Protein AF-A0A1V2Z8S1-F1 (afdb_monomer_lite)

Radius of gyration: 17.3 Å; chains: 1; bounding box: 42×33×46 Å

Sequence (163 aa):
GLRRLGRTEAITELLDFGVSPHAPGQGALAIEVRDEEPSDELRAALAAVEHPPTRAAITAERSLLAALEAGCAAPIGATGSVVGDEVVLHGVVFATDGTASLSQEVRQPIGDGSPDEGRLRSDSQYGGRELPVVEAAFRCGSLLADALLGAGAAQLAPLGASS

Structure (mmCIF, N/CA/C/O backbone):
data_AF-A0A1V2Z8S1-F1
#
_entry.id   AF-A0A1V2Z8S1-F1
#
loop_
_atom_site.group_PDB
_atom_site.id
_atom_site.type_symbol
_atom_site.label_atom_id
_atom_site.label_alt_id
_atom_site.label_comp_id
_atom_site.label_asym_id
_atom_site.label_entity_id
_atom_site.label_seq_id
_atom_site.pdbx_PDB_ins_code
_atom_site.Cartn_x
_atom_site.Cartn_y
_atom_site.Cartn_z
_atom_site.occupancy
_atom_site.B_iso_or_equiv
_atom_site.auth_seq_id
_atom_site.auth_comp_id
_atom_site.auth_asym_id
_atom_site.auth_atom_id
_atom_site.pdbx_PDB_model_num
ATOM 1 N N . GLY A 1 1 ? -11.063 6.456 -8.851 1.00 89.69 1 GLY A N 1
ATOM 2 C CA . GLY A 1 1 ? -11.549 7.670 -9.538 1.00 89.69 1 GLY A CA 1
ATOM 3 C C . GLY A 1 1 ? -12.852 7.419 -10.271 1.00 89.69 1 GLY A C 1
ATOM 4 O O . GLY A 1 1 ? -13.898 7.742 -9.732 1.00 89.69 1 GLY A O 1
ATOM 5 N N . LEU A 1 2 ? -12.798 6.787 -11.448 1.00 94.31 2 LEU A N 1
ATOM 6 C CA . LEU A 1 2 ? -13.941 6.633 -12.366 1.00 94.31 2 LEU A CA 1
ATOM 7 C C . LEU A 1 2 ? -15.228 6.090 -11.723 1.00 94.31 2 LEU A C 1
ATOM 9 O O . LEU A 1 2 ? -16.288 6.667 -11.931 1.00 94.31 2 LEU A O 1
ATOM 13 N N . ARG A 1 3 ? -15.134 5.059 -10.869 1.00 93.62 3 ARG A N 1
ATOM 14 C CA . ARG A 1 3 ? -16.290 4.538 -10.110 1.00 93.62 3 ARG A CA 1
ATOM 15 C C . ARG A 1 3 ? -16.987 5.609 -9.260 1.00 93.62 3 ARG A C 1
ATOM 17 O O . ARG A 1 3 ? -18.206 5.686 -9.275 1.00 93.62 3 ARG A O 1
ATOM 24 N N . ARG A 1 4 ? -16.227 6.469 -8.566 1.00 93.50 4 ARG A N 1
ATOM 25 C CA . ARG A 1 4 ? -16.778 7.563 -7.737 1.00 93.50 4 ARG A CA 1
ATOM 26 C C . ARG A 1 4 ? -17.476 8.633 -8.577 1.00 93.50 4 ARG A C 1
ATOM 28 O O . ARG A 1 4 ? -18.386 9.283 -8.089 1.00 93.50 4 ARG A O 1
ATOM 35 N N . LEU A 1 5 ? -17.046 8.799 -9.826 1.00 95.75 5 LEU A N 1
ATOM 36 C CA . LEU A 1 5 ? -17.614 9.753 -10.779 1.00 95.75 5 LEU A CA 1
ATOM 37 C C . LEU A 1 5 ? -18.766 9.161 -11.606 1.00 95.75 5 LEU A C 1
ATOM 39 O O . LEU A 1 5 ? -19.250 9.829 -12.513 1.00 95.75 5 LEU A O 1
ATOM 43 N N . GLY A 1 6 ? -19.165 7.907 -11.357 1.00 95.81 6 GLY A N 1
ATOM 44 C CA . GLY A 1 6 ? -20.184 7.227 -12.161 1.00 95.81 6 GLY A CA 1
ATOM 45 C C . GLY A 1 6 ? -19.774 7.002 -13.621 1.00 95.81 6 GLY A C 1
ATOM 46 O O . GLY A 1 6 ? -20.640 6.916 -14.478 1.00 95.81 6 GLY A O 1
ATOM 47 N N . ARG A 1 7 ? -18.464 6.938 -13.903 1.00 95.94 7 ARG A N 1
ATOM 48 C CA . ARG A 1 7 ? -17.879 6.867 -15.256 1.00 95.94 7 ARG A CA 1
ATOM 49 C C . ARG A 1 7 ? -17.271 5.502 -15.580 1.00 95.94 7 ARG A C 1
ATOM 51 O O . ARG A 1 7 ? -16.177 5.409 -16.139 1.00 95.94 7 ARG A O 1
ATOM 58 N N . THR A 1 8 ? -17.903 4.422 -15.134 1.00 94.94 8 THR A N 1
ATOM 59 C CA . THR A 1 8 ? -17.366 3.061 -15.302 1.00 94.94 8 THR A CA 1
ATOM 60 C C . THR A 1 8 ? -17.384 2.578 -16.746 1.00 94.94 8 THR A C 1
ATOM 62 O O . THR A 1 8 ? -16.559 1.753 -17.110 1.00 94.94 8 THR A O 1
ATOM 65 N N . GLU A 1 9 ? -18.260 3.130 -17.579 1.00 95.69 9 GLU A N 1
ATOM 66 C CA . GLU A 1 9 ? -18.335 2.885 -19.021 1.00 95.69 9 GLU A CA 1
ATOM 67 C C . GLU A 1 9 ? -17.080 3.331 -19.782 1.00 95.69 9 GLU A C 1
ATOM 69 O O . GLU A 1 9 ? -16.844 2.883 -20.898 1.00 95.69 9 GLU A O 1
ATOM 74 N N . ALA A 1 10 ? -16.261 4.203 -19.185 1.00 94.88 10 ALA A N 1
ATOM 75 C CA . ALA A 1 10 ? -14.979 4.608 -19.754 1.00 94.88 10 ALA A CA 1
ATOM 76 C C . ALA A 1 10 ? -13.846 3.598 -19.496 1.00 94.88 10 ALA A C 1
ATOM 78 O O . ALA A 1 10 ? -12.754 3.775 -20.030 1.00 94.88 10 ALA A O 1
ATOM 79 N N . ILE A 1 11 ? -14.062 2.584 -18.651 1.00 93.75 11 ILE A N 1
ATOM 80 C CA . ILE A 1 11 ? -13.049 1.572 -18.335 1.00 93.75 11 ILE A CA 1
ATOM 81 C C . ILE A 1 11 ? -13.025 0.551 -19.472 1.00 93.75 11 ILE A C 1
ATOM 83 O O . ILE A 1 11 ? -13.947 -0.248 -19.607 1.00 93.75 11 ILE A O 1
ATOM 87 N N . THR A 1 12 ? -11.965 0.569 -20.276 1.00 94.25 12 THR A N 1
ATOM 88 C CA . THR A 1 12 ? -11.749 -0.417 -21.347 1.00 94.25 12 THR A CA 1
ATOM 89 C C . THR A 1 12 ? -11.133 -1.711 -20.827 1.00 94.25 12 THR A C 1
ATOM 91 O O . THR A 1 12 ? -11.397 -2.777 -21.370 1.00 94.25 12 THR A O 1
ATOM 94 N N . GLU A 1 13 ? -10.326 -1.618 -19.771 1.00 88.94 13 GLU A N 1
ATOM 95 C CA . GLU A 1 13 ? -9.616 -2.737 -19.161 1.00 88.94 13 GLU A CA 1
ATOM 96 C C . GLU A 1 13 ? -9.356 -2.448 -17.675 1.00 88.94 13 GLU A C 1
ATOM 98 O O . GLU A 1 13 ? -9.133 -1.299 -17.280 1.00 88.94 13 GLU A O 1
ATOM 103 N N . LEU A 1 14 ? -9.398 -3.492 -16.846 1.00 86.56 14 LEU A N 1
ATOM 104 C CA . LEU A 1 14 ? -8.917 -3.455 -15.468 1.00 86.56 14 LEU A CA 1
ATOM 105 C C . LEU A 1 14 ? -7.583 -4.193 -15.417 1.00 86.56 14 LEU A C 1
ATOM 107 O O . LEU A 1 14 ? -7.543 -5.395 -15.654 1.00 86.56 14 LEU A O 1
ATOM 111 N N . LEU A 1 15 ? -6.516 -3.466 -15.099 1.00 83.62 15 LEU A N 1
ATOM 112 C CA . LEU A 1 15 ? -5.190 -4.050 -14.926 1.00 83.62 15 LEU A CA 1
ATOM 113 C C . LEU A 1 15 ? -5.144 -4.849 -13.618 1.00 83.62 15 LEU A C 1
ATOM 115 O O . LEU A 1 15 ? -5.638 -4.380 -12.589 1.00 83.62 15 LEU A O 1
ATOM 119 N N . ASP A 1 16 ? -4.570 -6.051 -13.669 1.00 73.81 16 ASP A N 1
ATOM 120 C CA . ASP A 1 16 ? -4.432 -6.926 -12.505 1.00 73.81 16 ASP A CA 1
ATOM 121 C C . ASP A 1 16 ? -3.310 -6.434 -11.576 1.00 73.81 16 ASP A C 1
ATOM 123 O O . ASP A 1 16 ? -2.144 -6.323 -11.969 1.00 73.81 16 ASP A O 1
ATOM 127 N N . PHE A 1 17 ? -3.668 -6.166 -10.319 1.00 63.97 17 PHE A N 1
ATOM 128 C CA . PHE A 1 17 ? -2.752 -5.678 -9.289 1.00 63.97 17 PHE A CA 1
ATOM 129 C C . PHE A 1 17 ? -1.730 -6.726 -8.831 1.00 63.97 17 PHE A C 1
ATOM 131 O O . PHE A 1 17 ? -0.708 -6.354 -8.260 1.00 63.97 17 PHE A O 1
ATOM 138 N N . GLY A 1 18 ? -1.961 -8.015 -9.115 1.00 57.56 18 GLY A N 1
ATOM 139 C CA . GLY A 1 18 ? -0.960 -9.064 -8.895 1.00 57.56 18 GLY A CA 1
ATOM 140 C C . GLY A 1 18 ? 0.247 -8.954 -9.833 1.00 57.56 18 GLY A C 1
ATOM 141 O O . GLY A 1 18 ? 1.333 -9.410 -9.491 1.00 57.56 18 GLY A O 1
ATOM 142 N N . VAL A 1 19 ? 0.075 -8.319 -10.999 1.00 55.62 19 VAL A N 1
ATOM 143 C CA . VAL A 1 19 ? 1.133 -8.124 -12.009 1.00 55.62 19 VAL A CA 1
ATOM 144 C C . VAL A 1 19 ? 1.657 -6.684 -12.002 1.00 55.62 19 VAL A C 1
ATOM 146 O O . VAL A 1 19 ? 2.825 -6.447 -12.302 1.00 55.62 19 VAL A O 1
ATOM 149 N N . SER A 1 20 ? 0.814 -5.713 -11.639 1.00 64.50 20 SER A N 1
ATOM 150 C CA . SER A 1 20 ? 1.171 -4.295 -11.584 1.00 64.50 20 SER A CA 1
ATOM 151 C C . SER A 1 20 ? 0.670 -3.679 -10.276 1.00 64.50 20 SER A C 1
ATOM 153 O O . SER A 1 20 ? -0.483 -3.241 -10.205 1.00 64.50 20 SER A O 1
ATOM 155 N N . PRO A 1 21 ? 1.495 -3.664 -9.212 1.00 79.12 21 PRO A N 1
ATOM 156 C CA . PRO A 1 21 ? 1.107 -3.004 -7.976 1.00 79.12 21 PRO A CA 1
ATOM 157 C C . PRO A 1 21 ? 0.822 -1.524 -8.246 1.00 79.12 21 PRO A C 1
ATOM 159 O O . PRO A 1 21 ? 1.459 -0.870 -9.075 1.00 79.12 21 PRO A O 1
ATOM 162 N N . HIS A 1 22 ? -0.193 -1.014 -7.564 1.00 88.62 22 HIS A N 1
ATOM 163 C CA . HIS A 1 22 ? -0.704 0.332 -7.783 1.00 88.62 22 HIS A CA 1
ATOM 164 C C . HIS A 1 22 ? 0.132 1.386 -7.051 1.00 88.62 22 HIS A C 1
ATOM 166 O O . HIS A 1 22 ? 1.038 1.070 -6.279 1.00 88.62 22 HIS A O 1
ATOM 172 N N . ALA A 1 23 ? -0.186 2.665 -7.266 1.00 90.38 23 ALA A N 1
ATOM 173 C CA . ALA A 1 23 ? 0.406 3.716 -6.449 1.00 90.38 23 ALA A CA 1
ATOM 174 C C . ALA A 1 23 ? 0.048 3.480 -4.962 1.00 90.38 23 ALA A C 1
ATOM 176 O O . ALA A 1 23 ? -1.116 3.172 -4.670 1.00 90.38 23 ALA A O 1
ATOM 177 N N . PRO A 1 24 ? 0.993 3.638 -4.021 1.00 90.94 24 PRO A N 1
ATOM 178 C CA . PRO A 1 24 ? 0.716 3.539 -2.587 1.00 90.94 24 PRO A CA 1
ATOM 179 C C . PRO A 1 24 ? -0.461 4.431 -2.168 1.00 90.94 24 PRO A C 1
ATOM 181 O O . PRO A 1 24 ? -0.505 5.617 -2.502 1.00 90.94 24 PRO A O 1
ATOM 184 N N . GLY A 1 25 ? -1.444 3.881 -1.455 1.00 90.06 25 GLY A N 1
ATOM 185 C CA . GLY A 1 25 ? -2.657 4.604 -1.061 1.00 90.06 25 GLY A CA 1
ATOM 186 C C . GLY A 1 25 ? -3.761 4.658 -2.121 1.00 90.06 25 GLY A C 1
ATOM 187 O O . GLY A 1 25 ? -4.818 5.248 -1.865 1.00 90.06 25 GLY A O 1
ATOM 188 N N . GLN A 1 26 ? -3.566 4.087 -3.315 1.00 92.25 26 GLN A N 1
ATOM 189 C CA . GLN A 1 26 ? -4.524 4.238 -4.408 1.00 92.25 26 GLN A CA 1
ATOM 190 C C . GLN A 1 26 ? -5.899 3.666 -4.049 1.00 92.25 26 GLN A C 1
ATOM 192 O O . GLN A 1 26 ? -6.083 2.489 -3.766 1.00 92.25 26 GLN A O 1
ATOM 197 N N . GLY A 1 27 ? -6.917 4.522 -4.141 1.00 90.94 27 GLY A N 1
ATOM 198 C CA . GLY A 1 27 ? -8.305 4.133 -3.902 1.00 90.94 27 GLY A CA 1
ATOM 199 C C . GLY A 1 27 ? -8.754 4.267 -2.448 1.00 90.94 27 GLY A C 1
ATOM 200 O O . GLY A 1 27 ? -9.964 4.354 -2.234 1.00 90.94 27 GLY A O 1
ATOM 201 N N . ALA A 1 28 ? -7.846 4.407 -1.482 1.00 93.25 28 ALA A N 1
ATOM 202 C CA . ALA A 1 28 ? -8.200 4.750 -0.109 1.00 93.25 28 ALA A CA 1
ATOM 203 C C . ALA A 1 28 ? -8.651 6.221 0.011 1.00 93.25 28 ALA A C 1
ATOM 205 O O . ALA A 1 28 ? -8.415 7.047 -0.877 1.00 93.25 28 ALA A O 1
ATOM 206 N N . LEU A 1 29 ? -9.358 6.534 1.095 1.00 94.00 29 LEU A N 1
ATOM 207 C CA . LEU A 1 29 ? -9.612 7.900 1.551 1.00 94.00 29 LEU A CA 1
ATOM 208 C C . LEU A 1 29 ? -9.098 7.994 2.983 1.00 94.00 29 LEU A C 1
ATOM 210 O O . LEU A 1 29 ? -9.347 7.088 3.774 1.00 94.00 29 LEU A O 1
ATOM 214 N N . ALA A 1 30 ? -8.394 9.076 3.290 1.00 91.69 30 ALA A N 1
ATOM 215 C CA . ALA A 1 30 ? -7.918 9.378 4.630 1.00 91.69 30 ALA A CA 1
ATOM 216 C C . ALA A 1 30 ? -8.619 10.637 5.142 1.00 91.69 30 ALA A C 1
ATOM 218 O O . ALA A 1 30 ? -8.958 11.528 4.359 1.00 91.69 30 ALA A O 1
ATOM 219 N N . ILE A 1 31 ? -8.829 10.694 6.454 1.00 91.75 31 ILE A N 1
ATOM 220 C CA . ILE A 1 31 ? -9.301 11.889 7.147 1.00 91.75 31 ILE A CA 1
ATOM 221 C C . ILE A 1 31 ? -8.113 12.436 7.928 1.00 91.75 31 ILE A C 1
ATOM 223 O O . ILE A 1 31 ? -7.546 11.736 8.761 1.00 91.75 31 ILE A O 1
ATOM 227 N N . GLU A 1 32 ? -7.743 13.677 7.641 1.00 90.62 32 GLU A N 1
ATOM 228 C CA . GLU A 1 32 ? -6.729 14.408 8.393 1.00 90.62 32 GLU A CA 1
ATOM 229 C C . GLU A 1 32 ? -7.420 15.284 9.438 1.00 90.62 32 GLU A C 1
ATOM 231 O O . GLU A 1 32 ? -8.408 15.968 9.150 1.00 90.62 32 GLU A O 1
ATOM 236 N N . VAL A 1 33 ? -6.913 15.242 10.664 1.00 88.25 33 VAL A N 1
ATOM 237 C CA . VAL A 1 33 ? -7.385 16.054 11.786 1.00 88.25 33 VAL A CA 1
ATOM 238 C C . VAL A 1 33 ? -6.203 16.799 12.396 1.00 88.25 33 VAL A C 1
ATOM 240 O O . VAL A 1 33 ? -5.051 16.468 12.128 1.00 88.25 33 VAL A O 1
ATOM 243 N N . ARG A 1 34 ? -6.479 17.836 13.193 1.00 88.31 34 ARG A N 1
ATOM 244 C CA . ARG A 1 34 ? -5.424 18.552 13.923 1.00 88.31 34 ARG A CA 1
ATOM 245 C C . ARG A 1 34 ? -4.771 17.627 14.952 1.00 88.31 34 ARG A C 1
ATOM 247 O O . ARG A 1 34 ? -5.454 16.786 15.522 1.00 88.31 34 ARG A O 1
ATOM 254 N N . ASP A 1 35 ? -3.494 17.874 15.229 1.00 76.81 35 ASP A N 1
ATOM 255 C CA . ASP A 1 35 ? -2.661 17.130 16.194 1.00 76.81 35 ASP A CA 1
ATOM 256 C C . ASP A 1 35 ? -3.023 17.411 17.675 1.00 76.81 35 ASP A C 1
ATOM 258 O O . ASP A 1 35 ? -2.389 16.925 18.605 1.00 76.81 35 ASP A O 1
ATOM 262 N N . GLU A 1 36 ? -4.049 18.233 17.913 1.00 83.75 36 GLU A N 1
ATOM 263 C CA . GLU A 1 36 ? -4.610 18.482 19.242 1.00 83.75 36 GLU A CA 1
ATOM 264 C C . GLU A 1 36 ? -5.385 17.253 19.732 1.00 83.75 36 GLU A C 1
ATOM 266 O O . GLU A 1 36 ? -5.932 16.496 18.930 1.00 83.75 36 GLU A O 1
ATOM 271 N N . GLU A 1 37 ? -5.496 17.079 21.052 1.00 76.75 37 GLU A N 1
ATOM 272 C CA . GLU A 1 37 ? -6.245 15.959 21.625 1.00 76.75 37 GLU A CA 1
ATOM 273 C C . GLU A 1 37 ? -7.707 15.981 21.125 1.00 76.75 37 GLU A C 1
ATOM 275 O O . GLU A 1 37 ? -8.449 16.927 21.420 1.00 76.75 37 GLU A O 1
ATOM 280 N N . PRO A 1 38 ? -8.138 14.986 20.322 1.00 80.44 38 PRO A N 1
ATOM 281 C CA . PRO A 1 38 ? -9.454 15.019 19.706 1.00 80.44 38 PRO A CA 1
ATOM 282 C C . PRO A 1 38 ? -10.525 14.777 20.767 1.00 80.44 38 PRO A C 1
ATOM 284 O O . PRO A 1 38 ? -10.347 13.930 21.646 1.00 80.44 38 PRO A O 1
ATOM 287 N N . SER A 1 39 ? -11.661 15.473 20.647 1.00 88.44 39 SER A N 1
ATOM 288 C CA . SER A 1 39 ? -12.813 15.217 21.517 1.00 88.44 39 SER A CA 1
ATOM 289 C C . SER A 1 39 ? -13.262 13.757 21.406 1.00 88.44 39 SER A C 1
ATOM 291 O O . SER A 1 39 ? -13.062 13.106 20.372 1.00 88.4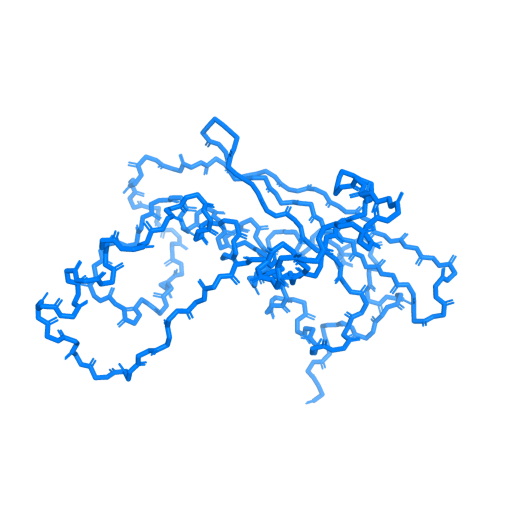4 39 SER A O 1
ATOM 293 N N . ASP A 1 40 ? -13.896 13.238 22.455 1.00 88.69 40 ASP A N 1
ATOM 294 C CA . ASP A 1 40 ? -14.387 11.858 22.463 1.00 88.69 40 ASP A CA 1
ATOM 295 C C . ASP A 1 40 ? -15.388 11.603 21.326 1.00 88.69 40 ASP A C 1
ATOM 297 O O . ASP A 1 40 ? -15.371 10.537 20.707 1.00 88.69 40 ASP A O 1
ATOM 301 N N . GLU A 1 41 ? -16.200 12.604 20.971 1.00 92.69 41 GLU A N 1
ATOM 302 C CA . GLU A 1 41 ? -17.120 12.535 19.833 1.00 92.69 41 GLU A CA 1
ATOM 303 C C . GLU A 1 41 ? -16.376 12.405 18.501 1.00 92.69 41 GLU A C 1
ATOM 305 O O . GLU A 1 41 ? -16.761 11.589 17.660 1.00 92.69 41 GLU A O 1
ATOM 310 N N . LEU A 1 42 ? -15.297 13.174 18.304 1.00 89.94 42 LEU A N 1
ATOM 311 C CA . LEU A 1 42 ? -14.477 13.077 17.097 1.00 89.94 42 LEU A CA 1
ATOM 312 C C . LEU A 1 42 ? -13.795 11.709 17.019 1.00 89.94 42 LEU A C 1
ATOM 314 O O . LEU A 1 42 ? -13.815 11.070 15.967 1.00 89.94 42 LEU A O 1
ATOM 318 N N . ARG A 1 43 ? -13.247 11.218 18.133 1.00 88.12 43 ARG A N 1
ATOM 319 C CA . ARG A 1 43 ? -12.611 9.897 18.199 1.00 88.12 43 ARG A CA 1
ATOM 320 C C . ARG A 1 43 ? -13.598 8.782 17.850 1.00 88.12 43 ARG A C 1
ATOM 322 O O . ARG A 1 43 ? -13.264 7.900 17.059 1.00 88.12 43 ARG A O 1
ATOM 329 N N . ALA A 1 44 ? -14.813 8.841 18.394 1.00 89.50 44 ALA A N 1
ATOM 330 C CA . ALA A 1 44 ? -15.872 7.882 18.093 1.00 89.50 44 ALA A CA 1
ATOM 331 C C . ALA A 1 44 ? -16.300 7.939 16.617 1.00 89.50 44 ALA A C 1
ATOM 333 O O . ALA A 1 44 ? -16.465 6.895 15.985 1.00 89.50 44 ALA A O 1
ATOM 334 N N . ALA A 1 45 ? -16.428 9.140 16.046 1.00 92.88 45 ALA A N 1
ATOM 335 C CA . ALA A 1 45 ? -16.775 9.316 14.638 1.00 92.88 45 ALA A CA 1
ATOM 336 C C . ALA A 1 45 ? -15.695 8.760 13.695 1.00 92.88 45 ALA A C 1
ATOM 338 O O . ALA A 1 45 ? -16.027 8.065 12.736 1.00 92.88 45 ALA A O 1
ATOM 339 N N . LEU A 1 46 ? -14.413 9.015 13.983 1.00 91.75 46 LEU A N 1
ATOM 340 C CA . LEU A 1 46 ? -13.288 8.472 13.213 1.00 91.75 46 LEU A CA 1
ATOM 341 C C . LEU A 1 46 ? -13.245 6.942 13.296 1.00 91.75 46 LEU A C 1
ATOM 343 O O . LEU A 1 46 ? -13.129 6.273 12.272 1.00 91.75 46 LEU A O 1
ATOM 347 N N . ALA A 1 47 ? -13.412 6.380 14.496 1.00 89.56 47 ALA A N 1
ATOM 348 C CA . ALA A 1 47 ? -13.445 4.932 14.688 1.00 89.56 47 ALA A CA 1
ATOM 349 C C . ALA A 1 47 ? -14.603 4.261 13.928 1.00 89.56 47 ALA A C 1
ATOM 351 O O . ALA A 1 47 ? -14.448 3.144 13.442 1.00 89.56 47 ALA A O 1
ATOM 352 N N . ALA A 1 48 ? -15.748 4.938 13.788 1.00 93.06 48 ALA A N 1
ATOM 353 C CA . ALA A 1 48 ? -16.913 4.409 13.079 1.00 93.06 48 ALA A CA 1
ATOM 354 C C . ALA A 1 48 ? -16.725 4.304 11.553 1.00 93.06 48 ALA A C 1
ATOM 356 O O . ALA A 1 48 ? -17.432 3.528 10.911 1.00 93.06 48 ALA A O 1
ATOM 357 N N . VAL A 1 49 ? -15.804 5.078 10.969 1.00 93.81 49 VAL A N 1
ATOM 358 C CA . VAL A 1 49 ? -15.519 5.074 9.520 1.00 93.81 49 VAL A CA 1
ATOM 359 C C . VAL A 1 49 ? -14.194 4.396 9.163 1.00 93.81 49 VAL A C 1
ATOM 361 O O . VAL A 1 49 ? -13.886 4.230 7.983 1.00 93.81 49 VAL A O 1
ATOM 364 N N . GLU A 1 50 ? -13.414 4.001 10.166 1.00 91.31 50 GLU A N 1
ATOM 365 C CA . GLU A 1 50 ? -12.157 3.277 10.004 1.00 91.31 50 GLU A CA 1
ATOM 366 C C . GLU A 1 50 ? -12.409 1.866 9.453 1.00 91.31 50 GLU A C 1
ATOM 368 O O . GLU A 1 50 ? -13.291 1.139 9.911 1.00 91.31 50 GLU A O 1
ATOM 373 N N . HIS A 1 51 ? -11.584 1.447 8.495 1.00 93.06 51 HIS A N 1
ATOM 374 C CA . HIS A 1 51 ? -11.602 0.086 7.966 1.00 93.06 51 HIS A CA 1
ATOM 375 C C . HIS A 1 51 ? -10.243 -0.581 8.236 1.00 93.06 51 HIS A C 1
ATOM 377 O O . HIS A 1 51 ? -9.299 -0.363 7.468 1.00 93.06 51 HIS A O 1
ATOM 383 N N . PRO A 1 52 ? -10.114 -1.401 9.302 1.00 90.19 52 PRO A N 1
ATOM 384 C CA . PRO A 1 52 ? -8.819 -1.906 9.765 1.00 90.19 52 PRO A CA 1
ATOM 385 C C . PRO A 1 52 ? -7.966 -2.626 8.703 1.00 90.19 52 PRO A C 1
ATOM 387 O O . PRO A 1 52 ? -6.768 -2.347 8.647 1.00 90.19 52 PRO A O 1
ATOM 390 N N . PRO A 1 53 ? -8.524 -3.478 7.813 1.00 91.81 53 PRO A N 1
ATOM 391 C CA . PRO A 1 53 ? -7.733 -4.093 6.744 1.00 91.81 53 PRO A CA 1
ATOM 392 C C . PRO A 1 53 ? -7.153 -3.069 5.762 1.00 91.81 53 PRO A C 1
ATOM 394 O O . PRO A 1 53 ? -6.008 -3.199 5.338 1.00 91.81 53 PRO A O 1
ATOM 397 N N . THR A 1 54 ? -7.914 -2.021 5.424 1.00 93.81 54 THR A N 1
ATOM 398 C CA . THR A 1 54 ? -7.414 -0.937 4.564 1.00 93.81 54 THR A CA 1
ATOM 399 C C . THR A 1 54 ? -6.355 -0.122 5.284 1.00 93.81 54 THR A C 1
ATOM 401 O O . THR A 1 54 ? -5.327 0.168 4.683 1.00 93.81 54 THR A O 1
ATOM 404 N N . ARG A 1 55 ? -6.554 0.202 6.566 1.00 94.12 55 ARG A N 1
ATOM 405 C CA . ARG A 1 55 ? -5.537 0.895 7.364 1.00 94.12 55 ARG A CA 1
ATOM 406 C C . ARG A 1 55 ? -4.216 0.137 7.364 1.00 94.12 55 ARG A C 1
ATOM 408 O O . ARG A 1 55 ? -3.194 0.736 7.068 1.00 94.12 55 ARG A O 1
ATOM 415 N N . ALA A 1 56 ? -4.242 -1.168 7.625 1.00 94.19 56 ALA A N 1
ATOM 416 C CA . ALA A 1 56 ? -3.046 -2.004 7.601 1.00 94.19 56 ALA A CA 1
ATOM 417 C C . ALA A 1 56 ? -2.360 -2.004 6.224 1.00 94.19 56 ALA A C 1
ATOM 419 O O . ALA A 1 56 ? -1.164 -1.741 6.143 1.00 94.19 56 ALA A O 1
ATOM 420 N N . ALA A 1 57 ? -3.113 -2.221 5.141 1.00 94.62 57 ALA A N 1
ATOM 421 C CA . ALA A 1 57 ? -2.568 -2.175 3.783 1.00 94.62 57 ALA A CA 1
ATOM 422 C C . ALA A 1 57 ? -1.877 -0.832 3.486 1.00 94.62 57 ALA A C 1
ATOM 424 O O . ALA A 1 57 ? -0.714 -0.805 3.087 1.00 94.62 57 ALA A O 1
ATOM 425 N N . ILE A 1 58 ? -2.553 0.286 3.772 1.00 95.25 58 ILE A N 1
ATOM 426 C CA . ILE A 1 58 ? -2.012 1.624 3.510 1.00 95.25 58 ILE A CA 1
ATOM 427 C C . ILE A 1 58 ? -0.829 1.950 4.425 1.00 95.25 58 ILE A C 1
ATOM 429 O O . ILE A 1 58 ? 0.123 2.585 3.973 1.00 95.25 58 ILE A O 1
ATOM 433 N N . THR A 1 59 ? -0.846 1.515 5.685 1.00 95.44 59 THR A N 1
ATOM 434 C CA . THR A 1 59 ? 0.310 1.653 6.578 1.00 95.44 59 THR A CA 1
ATOM 435 C C . THR A 1 59 ? 1.523 0.937 5.992 1.00 95.44 59 THR A C 1
ATOM 437 O O . THR A 1 59 ? 2.574 1.557 5.884 1.00 95.44 59 THR A O 1
ATOM 440 N N . ALA A 1 60 ? 1.381 -0.312 5.540 1.00 95.88 60 ALA A N 1
ATOM 441 C CA . ALA A 1 60 ? 2.485 -1.064 4.943 1.00 95.88 60 ALA A CA 1
ATOM 442 C C . ALA A 1 60 ? 3.048 -0.369 3.689 1.00 95.88 60 ALA A C 1
ATOM 444 O O . ALA A 1 60 ? 4.256 -0.154 3.577 1.00 95.88 60 ALA A O 1
ATOM 445 N N . GLU A 1 61 ? 2.167 0.061 2.783 1.00 95.25 61 GLU A N 1
ATOM 446 C CA . GLU A 1 61 ? 2.534 0.773 1.553 1.00 95.25 61 GLU A CA 1
ATOM 447 C C . GLU A 1 61 ? 3.246 2.110 1.828 1.00 95.25 61 GLU A C 1
ATOM 449 O O . GLU A 1 61 ? 4.228 2.450 1.167 1.00 95.25 61 GLU A O 1
ATOM 454 N N . ARG A 1 62 ? 2.773 2.888 2.810 1.00 93.81 62 ARG A N 1
ATOM 455 C CA . ARG A 1 62 ? 3.377 4.181 3.169 1.00 93.81 62 ARG A CA 1
ATOM 456 C C . ARG A 1 62 ? 4.683 4.019 3.937 1.00 93.81 62 ARG A C 1
ATOM 458 O O . ARG A 1 62 ? 5.601 4.803 3.707 1.00 93.81 62 ARG A O 1
ATOM 465 N N . SER A 1 63 ? 4.783 3.017 4.808 1.00 94.38 63 SER A N 1
ATOM 466 C CA . SER A 1 63 ? 6.022 2.689 5.517 1.00 94.38 63 SER A CA 1
ATOM 467 C C . SER A 1 63 ? 7.128 2.277 4.553 1.00 94.38 63 SER A C 1
ATOM 469 O O . SER A 1 63 ? 8.263 2.704 4.734 1.00 94.38 63 SER A O 1
ATOM 471 N N . LEU A 1 64 ? 6.795 1.534 3.491 1.00 94.94 64 LEU A N 1
ATOM 472 C CA . LEU A 1 64 ? 7.727 1.243 2.401 1.00 94.94 64 LEU A CA 1
ATOM 473 C C . LEU A 1 64 ? 8.261 2.528 1.754 1.00 94.94 64 LEU A C 1
ATOM 475 O O . LEU A 1 64 ? 9.471 2.693 1.629 1.00 94.94 64 LEU A O 1
ATOM 479 N N . LEU A 1 65 ? 7.374 3.447 1.353 1.00 92.44 65 LEU A N 1
ATOM 480 C CA . LEU A 1 65 ? 7.791 4.708 0.729 1.00 92.44 65 LEU A CA 1
ATOM 481 C C . LEU A 1 65 ? 8.682 5.546 1.648 1.00 92.44 65 LEU A C 1
ATOM 483 O O . LEU A 1 65 ? 9.691 6.084 1.196 1.00 92.44 65 LEU A O 1
ATOM 487 N N . ALA A 1 66 ? 8.307 5.645 2.925 1.00 91.25 66 ALA A N 1
ATOM 488 C CA . ALA A 1 66 ? 9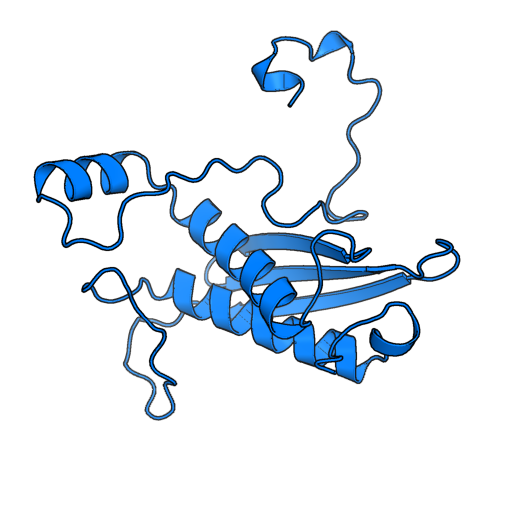.074 6.380 3.920 1.00 91.25 66 ALA A CA 1
ATOM 489 C C . ALA A 1 66 ? 10.469 5.769 4.114 1.00 91.25 66 ALA A C 1
ATOM 491 O O . ALA A 1 66 ? 11.454 6.499 4.117 1.00 91.25 66 ALA A O 1
ATOM 492 N N . ALA A 1 67 ? 10.561 4.440 4.214 1.00 91.88 67 ALA A N 1
ATOM 493 C CA . ALA A 1 67 ? 11.825 3.729 4.392 1.00 91.88 67 ALA A CA 1
ATOM 494 C C . ALA A 1 67 ? 12.731 3.771 3.148 1.00 91.88 67 ALA A C 1
ATOM 496 O O . ALA A 1 67 ? 13.950 3.772 3.279 1.00 91.88 67 ALA A O 1
ATOM 497 N N . LEU A 1 68 ? 12.160 3.850 1.943 1.00 91.31 68 LEU A N 1
ATOM 498 C CA . LEU A 1 68 ? 12.924 4.059 0.707 1.00 91.31 68 LEU A CA 1
ATOM 499 C C . LEU A 1 68 ? 13.371 5.518 0.507 1.00 91.31 68 LEU A C 1
ATOM 501 O O . LEU A 1 68 ? 14.030 5.808 -0.495 1.00 91.31 68 LEU A O 1
ATOM 505 N N . GLU A 1 69 ? 12.993 6.431 1.412 1.00 86.75 69 GLU A N 1
ATOM 506 C CA . GLU A 1 69 ? 13.166 7.887 1.274 1.00 86.75 69 GLU A CA 1
ATOM 507 C C . GLU A 1 69 ? 12.661 8.396 -0.087 1.00 86.75 69 GLU A C 1
ATOM 509 O O . GLU A 1 69 ? 13.216 9.298 -0.715 1.00 86.75 69 GLU A O 1
ATOM 514 N N . ALA A 1 70 ? 11.600 7.762 -0.585 1.00 77.38 70 ALA A N 1
ATOM 515 C CA . ALA A 1 70 ? 11.114 7.975 -1.930 1.00 77.38 70 ALA A CA 1
ATOM 516 C C . ALA A 1 70 ? 10.244 9.236 -2.001 1.00 77.38 70 ALA A C 1
ATOM 518 O O . ALA A 1 70 ? 9.242 9.371 -1.295 1.00 77.38 70 ALA A O 1
ATOM 519 N N . GLY A 1 71 ? 10.591 10.155 -2.904 1.00 69.56 71 GLY A N 1
ATOM 520 C CA . GLY A 1 71 ? 9.733 11.296 -3.222 1.00 69.56 71 GLY A CA 1
ATOM 521 C C . GLY A 1 71 ? 8.437 10.872 -3.927 1.00 69.56 71 GLY A C 1
ATOM 522 O O . GLY A 1 71 ? 8.353 9.797 -4.517 1.00 69.56 71 GLY A O 1
ATOM 523 N N . CYS A 1 72 ? 7.433 11.755 -3.955 1.00 68.31 72 CYS A N 1
ATOM 524 C CA . CYS A 1 72 ? 6.118 11.488 -4.565 1.00 68.31 72 CYS A CA 1
ATOM 525 C C . CYS A 1 72 ? 6.151 11.082 -6.053 1.00 68.31 72 CYS A C 1
ATOM 527 O O . CYS A 1 72 ? 5.157 10.571 -6.560 1.00 68.31 72 CYS A O 1
ATOM 529 N N . ALA A 1 73 ? 7.250 11.352 -6.761 1.00 75.19 73 ALA A N 1
ATOM 530 C CA . ALA A 1 73 ? 7.436 11.015 -8.172 1.00 75.19 73 ALA A CA 1
ATOM 531 C C . ALA A 1 73 ? 8.312 9.768 -8.393 1.00 75.19 73 ALA A C 1
ATOM 533 O O . ALA A 1 73 ? 8.655 9.463 -9.535 1.00 75.19 73 ALA A O 1
ATOM 534 N N . ALA A 1 74 ? 8.711 9.066 -7.327 1.00 83.50 74 ALA A N 1
ATOM 535 C CA . ALA A 1 74 ? 9.491 7.847 -7.457 1.00 83.50 74 ALA A CA 1
ATOM 536 C C . ALA A 1 74 ? 8.671 6.770 -8.196 1.00 83.50 74 ALA A C 1
ATOM 538 O O . ALA A 1 74 ? 7.487 6.590 -7.892 1.00 83.50 74 ALA A O 1
ATOM 539 N N . PRO A 1 75 ? 9.270 6.046 -9.158 1.00 90.62 75 PRO A N 1
ATOM 540 C CA . PRO A 1 75 ? 8.581 5.041 -9.963 1.00 90.62 75 PRO A CA 1
ATOM 541 C C . PRO A 1 75 ? 8.401 3.734 -9.169 1.00 90.62 75 PRO A C 1
ATOM 543 O O . PRO A 1 75 ? 9.008 2.707 -9.471 1.00 90.62 75 PRO A O 1
ATOM 546 N N . ILE A 1 76 ? 7.590 3.798 -8.113 1.00 92.06 76 ILE A N 1
ATOM 547 C CA . ILE A 1 76 ? 7.347 2.715 -7.158 1.00 92.06 76 ILE A CA 1
ATOM 548 C C . ILE A 1 76 ? 5.866 2.347 -7.180 1.00 92.06 76 ILE A C 1
ATOM 550 O O . ILE A 1 76 ? 4.999 3.216 -7.073 1.00 92.06 76 ILE A O 1
ATOM 554 N N . GLY A 1 77 ? 5.584 1.049 -7.265 1.00 93.12 77 GLY A N 1
ATOM 555 C CA . GLY A 1 77 ? 4.261 0.489 -6.995 1.00 93.12 77 GLY A CA 1
ATOM 556 C C . GLY A 1 77 ? 4.283 -0.322 -5.704 1.00 93.12 77 GLY A C 1
ATOM 557 O O . GLY A 1 77 ? 5.264 -1.018 -5.437 1.00 93.12 77 GLY A O 1
ATOM 558 N N . ALA A 1 78 ? 3.212 -0.255 -4.914 1.00 93.88 78 ALA A N 1
ATOM 559 C CA . ALA A 1 78 ? 3.043 -1.099 -3.736 1.00 93.88 78 ALA A CA 1
ATOM 560 C C . ALA A 1 78 ? 1.577 -1.481 -3.525 1.00 93.88 78 ALA A C 1
ATOM 562 O O . ALA A 1 78 ? 0.683 -0.646 -3.664 1.00 93.88 78 ALA A O 1
ATOM 563 N N . THR A 1 79 ? 1.349 -2.738 -3.156 1.00 94.56 79 THR A N 1
ATOM 564 C CA . THR A 1 79 ? 0.020 -3.267 -2.847 1.00 94.56 79 THR A CA 1
ATOM 565 C C . THR A 1 79 ? 0.099 -4.092 -1.572 1.00 94.56 79 THR A C 1
ATOM 567 O O . THR A 1 79 ? 0.744 -5.143 -1.538 1.00 94.56 79 THR A O 1
ATOM 570 N N . GLY A 1 80 ? -0.537 -3.586 -0.517 1.00 94.25 80 GLY A N 1
ATOM 571 C CA . GLY A 1 80 ? -0.661 -4.252 0.773 1.00 94.25 80 GLY A CA 1
ATOM 572 C C . GLY A 1 80 ? -1.985 -5.000 0.903 1.00 94.25 80 GLY A C 1
ATOM 573 O O . GLY A 1 80 ? -3.025 -4.570 0.403 1.00 94.25 80 GLY A O 1
ATOM 574 N N . SER A 1 81 ? -1.976 -6.121 1.615 1.00 94.31 81 SER A N 1
ATOM 575 C CA . SER A 1 81 ? -3.193 -6.854 1.960 1.00 94.31 81 SER A CA 1
ATOM 576 C C . SER A 1 81 ? -3.045 -7.594 3.286 1.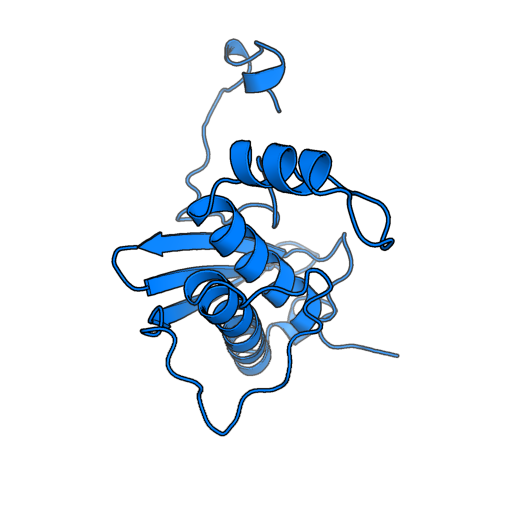00 94.31 81 SER A C 1
ATOM 578 O O . SER A 1 81 ? -1.937 -7.867 3.741 1.00 94.31 81 SER A O 1
ATOM 580 N N . VAL A 1 82 ? -4.178 -7.913 3.909 1.00 94.44 82 VAL A N 1
ATOM 581 C CA . VAL A 1 82 ? -4.238 -8.809 5.067 1.00 94.44 82 VAL A CA 1
ATOM 582 C C . VAL A 1 82 ? -4.793 -10.145 4.589 1.00 94.44 82 VAL A C 1
ATOM 584 O O . VAL A 1 82 ? -5.911 -10.193 4.070 1.00 94.44 82 VAL A O 1
ATOM 587 N N . VAL A 1 83 ? -4.018 -11.215 4.747 1.00 93.06 83 VAL A N 1
ATOM 588 C CA . VAL A 1 83 ? -4.373 -12.572 4.318 1.00 93.06 83 VAL A CA 1
ATOM 589 C C . VAL A 1 83 ? -4.253 -13.497 5.521 1.00 93.06 83 VAL A C 1
ATOM 591 O O . VAL A 1 83 ? -3.155 -13.788 5.978 1.00 93.06 83 VAL A O 1
ATOM 594 N N . GLY A 1 84 ? -5.392 -13.956 6.042 1.00 92.25 84 GLY A N 1
ATOM 595 C CA . GLY A 1 84 ? -5.411 -14.760 7.264 1.00 92.25 84 GLY A CA 1
ATOM 596 C C . GLY A 1 84 ? -4.857 -13.974 8.454 1.00 92.25 84 GLY A C 1
ATOM 597 O O . GLY A 1 84 ? -5.416 -12.943 8.826 1.00 92.25 84 GLY A O 1
ATOM 598 N N . ASP A 1 85 ? -3.774 -14.477 9.033 1.00 93.19 85 ASP A N 1
ATOM 599 C CA . ASP A 1 85 ? -3.031 -13.904 10.153 1.00 93.19 85 ASP A CA 1
ATOM 600 C C . ASP A 1 85 ? -1.736 -13.200 9.717 1.00 93.19 85 ASP A C 1
ATOM 602 O O . ASP A 1 85 ? -0.873 -12.941 10.549 1.00 93.19 85 ASP A O 1
ATOM 606 N N . GLU A 1 86 ? -1.602 -12.839 8.438 1.00 95.00 86 GLU A N 1
ATOM 607 C CA . GLU A 1 86 ? -0.430 -12.142 7.906 1.00 95.00 86 GLU A CA 1
ATOM 608 C C . GLU A 1 86 ? -0.797 -10.825 7.208 1.00 95.00 86 GLU A C 1
ATOM 610 O O . GLU A 1 86 ? -1.836 -10.696 6.553 1.00 95.00 86 GLU A O 1
ATOM 615 N N . VAL A 1 87 ? 0.108 -9.850 7.290 1.00 96.12 87 VAL A N 1
ATOM 616 C CA . VAL A 1 87 ? 0.179 -8.727 6.352 1.00 96.12 87 VAL A CA 1
ATOM 617 C C . VAL A 1 87 ? 1.131 -9.110 5.225 1.00 96.12 87 VAL A C 1
ATOM 619 O O . VAL A 1 87 ? 2.281 -9.465 5.477 1.00 96.12 87 VAL A O 1
ATOM 622 N N . VAL A 1 88 ? 0.661 -9.019 3.985 1.00 95.94 88 VAL A N 1
ATOM 623 C CA . VAL A 1 88 ? 1.443 -9.280 2.773 1.00 95.94 88 VAL A CA 1
ATOM 624 C C . VAL A 1 88 ? 1.615 -7.969 2.023 1.00 95.94 88 VAL A C 1
ATOM 626 O O . VAL A 1 88 ? 0.629 -7.286 1.741 1.00 95.94 88 VAL A O 1
ATOM 629 N N . LEU A 1 89 ? 2.856 -7.625 1.689 1.00 96.31 89 LEU A N 1
ATOM 630 C CA . LEU A 1 89 ? 3.185 -6.437 0.913 1.00 96.31 89 LEU A CA 1
ATOM 631 C C . LEU A 1 89 ? 4.021 -6.832 -0.302 1.00 96.31 89 LEU A C 1
ATOM 633 O O . LEU A 1 89 ? 5.117 -7.375 -0.165 1.00 96.31 89 LEU A O 1
ATOM 637 N N . HIS A 1 90 ? 3.501 -6.517 -1.485 1.00 95.44 90 HIS A N 1
ATOM 638 C CA . HIS A 1 90 ? 4.234 -6.599 -2.742 1.00 95.44 90 HIS A CA 1
ATOM 639 C C . HIS A 1 90 ? 4.668 -5.195 -3.162 1.00 95.44 90 HIS A C 1
ATOM 641 O O . HIS A 1 90 ? 3.862 -4.261 -3.129 1.00 95.44 90 HIS A O 1
ATOM 647 N N . GLY A 1 91 ? 5.926 -5.046 -3.569 1.00 94.50 91 GLY A N 1
ATOM 648 C CA . GLY A 1 91 ? 6.484 -3.773 -4.010 1.00 94.50 91 GLY A CA 1
ATOM 649 C C . GLY A 1 91 ? 7.361 -3.944 -5.235 1.00 94.50 91 GLY A C 1
ATOM 650 O O . GLY A 1 91 ? 8.043 -4.955 -5.391 1.00 94.50 91 GLY A O 1
ATOM 651 N N . VAL A 1 92 ? 7.349 -2.937 -6.100 1.00 94.25 92 VAL A N 1
ATOM 652 C CA . VAL A 1 92 ? 8.157 -2.889 -7.318 1.00 94.25 92 VAL A CA 1
ATOM 653 C C . VAL A 1 92 ? 8.782 -1.511 -7.477 1.00 94.25 92 VAL A C 1
ATOM 655 O O . VAL A 1 92 ? 8.146 -0.494 -7.200 1.00 94.25 92 VAL A O 1
ATOM 658 N N . VAL A 1 93 ? 10.015 -1.486 -7.965 1.00 94.31 93 VAL A N 1
ATOM 659 C CA . VAL A 1 93 ? 10.726 -0.282 -8.392 1.00 94.31 93 VAL A CA 1
ATOM 660 C C . VAL A 1 93 ? 11.003 -0.403 -9.880 1.00 94.31 93 VAL A C 1
ATOM 662 O O . VAL A 1 93 ? 11.551 -1.411 -10.324 1.00 94.31 93 VAL A O 1
ATOM 665 N N . PHE A 1 94 ? 10.643 0.617 -10.651 1.00 93.06 94 PHE A N 1
ATOM 666 C CA . PHE A 1 94 ? 10.956 0.693 -12.076 1.00 93.06 94 PHE A CA 1
ATOM 667 C C . PHE A 1 94 ? 12.143 1.625 -12.323 1.00 93.06 94 PHE A C 1
ATOM 669 O O . PHE A 1 94 ? 12.358 2.591 -11.592 1.00 93.06 94 PHE A O 1
ATOM 676 N N . ALA A 1 95 ? 12.898 1.364 -13.387 1.00 93.19 95 ALA A N 1
ATOM 677 C CA . ALA A 1 95 ? 13.830 2.348 -13.919 1.00 93.19 95 ALA A CA 1
ATOM 678 C C . ALA A 1 95 ? 13.063 3.586 -14.409 1.00 93.19 95 ALA A C 1
ATOM 680 O O . ALA A 1 95 ? 11.937 3.477 -14.898 1.00 93.19 95 ALA A O 1
ATOM 681 N N . THR A 1 96 ? 13.670 4.769 -14.317 1.00 87.94 96 THR A N 1
ATOM 682 C CA . THR A 1 96 ? 13.032 6.031 -14.744 1.00 87.94 96 THR A CA 1
ATOM 683 C C . THR A 1 96 ? 12.715 6.078 -16.241 1.00 87.94 96 THR A C 1
ATOM 685 O O . THR A 1 96 ? 11.813 6.805 -16.653 1.00 87.94 96 THR A O 1
ATOM 688 N N . ASP A 1 97 ? 13.417 5.283 -17.048 1.00 89.75 97 ASP A N 1
ATOM 689 C CA . ASP A 1 97 ? 13.171 5.092 -18.479 1.00 89.75 97 ASP A CA 1
ATOM 690 C C . ASP A 1 97 ? 12.239 3.902 -18.792 1.00 89.75 97 ASP A C 1
ATOM 692 O O . ASP A 1 97 ? 11.940 3.638 -19.956 1.00 89.75 97 ASP A O 1
ATOM 696 N N . GLY A 1 98 ? 11.772 3.183 -17.764 1.00 89.62 98 GLY A N 1
ATOM 697 C CA . GLY A 1 98 ? 10.888 2.024 -17.883 1.00 89.62 98 GLY A CA 1
ATOM 698 C C . GLY A 1 98 ? 11.547 0.754 -18.431 1.00 89.62 98 GLY A C 1
ATOM 699 O O . GLY A 1 98 ? 10.843 -0.217 -18.699 1.00 89.62 98 GLY A O 1
ATOM 700 N N . THR A 1 99 ? 12.871 0.727 -18.613 1.00 93.06 99 THR A N 1
ATOM 701 C CA . THR A 1 99 ? 13.571 -0.406 -19.252 1.00 93.06 99 THR A CA 1
ATOM 702 C C . THR A 1 99 ? 13.765 -1.611 -18.336 1.00 93.06 99 THR A C 1
ATOM 704 O O . THR A 1 99 ? 13.955 -2.731 -18.813 1.00 93.06 99 THR A O 1
ATOM 707 N N . ALA A 1 100 ? 13.705 -1.394 -17.024 1.00 93.69 100 ALA A N 1
ATOM 708 C CA . ALA A 1 100 ? 13.908 -2.420 -16.017 1.00 93.69 100 ALA A CA 1
ATOM 709 C C . ALA A 1 100 ? 12.933 -2.252 -14.851 1.00 93.69 100 ALA A C 1
ATOM 711 O O . ALA A 1 100 ? 12.407 -1.167 -14.593 1.00 93.69 100 ALA A O 1
ATOM 712 N N . SER A 1 101 ? 12.712 -3.348 -14.131 1.00 94.06 101 SER A N 1
ATOM 713 C CA . SER A 1 101 ? 11.945 -3.357 -12.891 1.00 94.06 101 SER A CA 1
ATOM 714 C C . SER A 1 101 ? 12.514 -4.383 -11.923 1.00 94.06 101 SER A C 1
ATOM 716 O O . SER A 1 101 ? 13.117 -5.372 -12.345 1.00 94.06 101 SER A O 1
ATOM 718 N N . LEU A 1 102 ? 12.323 -4.136 -10.634 1.00 94.75 102 LEU A N 1
ATOM 719 C CA . LEU A 1 102 ? 12.701 -5.033 -9.555 1.00 94.75 102 LEU A CA 1
ATOM 720 C C . LEU A 1 102 ? 11.545 -5.116 -8.571 1.00 94.75 102 LEU A C 1
ATOM 722 O O . LEU A 1 102 ? 11.130 -4.096 -8.025 1.00 94.75 102 LEU A O 1
ATOM 726 N N . SER A 1 103 ? 11.041 -6.326 -8.342 1.00 94.56 103 SER A N 1
ATOM 727 C CA . SER A 1 103 ? 9.941 -6.598 -7.420 1.00 94.56 103 SER A CA 1
ATOM 728 C C . SER A 1 103 ? 10.374 -7.497 -6.268 1.00 94.56 103 SER A C 1
ATOM 730 O O . SER A 1 103 ? 11.215 -8.380 -6.441 1.00 94.56 103 SER A O 1
ATOM 732 N N . GLN A 1 104 ? 9.768 -7.290 -5.105 1.00 96.31 104 GLN A N 1
ATOM 733 C CA . GLN A 1 104 ? 9.923 -8.124 -3.916 1.00 96.31 104 GLN A CA 1
ATOM 734 C C . GLN A 1 104 ? 8.563 -8.283 -3.219 1.00 96.31 104 GLN A C 1
ATOM 736 O O . GLN A 1 104 ? 7.666 -7.450 -3.373 1.00 96.31 104 GLN A O 1
ATOM 741 N N . GLU A 1 105 ? 8.420 -9.349 -2.435 1.00 96.00 105 GLU A N 1
ATOM 742 C CA . GLU A 1 105 ? 7.266 -9.591 -1.565 1.00 96.00 105 GLU A CA 1
ATOM 743 C C . GLU A 1 105 ? 7.764 -9.891 -0.151 1.00 96.00 105 GLU A C 1
ATOM 745 O O . GLU A 1 105 ? 8.718 -10.648 0.035 1.00 96.00 105 GLU A O 1
ATOM 750 N N . VAL A 1 106 ? 7.096 -9.320 0.849 1.00 96.44 106 VAL A N 1
ATOM 751 C CA . VAL A 1 106 ? 7.313 -9.638 2.262 1.00 96.44 106 VAL A CA 1
ATOM 752 C C . VAL A 1 106 ? 5.985 -10.013 2.908 1.00 96.44 106 VAL A C 1
ATOM 754 O O . VAL A 1 106 ? 4.938 -9.442 2.603 1.00 96.44 106 VAL A O 1
ATOM 757 N N . ARG A 1 107 ? 6.043 -10.970 3.838 1.00 96.50 107 ARG A N 1
ATOM 758 C CA . ARG A 1 107 ? 4.927 -11.372 4.699 1.00 96.50 107 ARG A CA 1
ATOM 759 C C . ARG A 1 107 ? 5.306 -11.163 6.150 1.00 96.50 107 ARG A C 1
ATOM 761 O O . ARG A 1 107 ? 6.441 -11.451 6.530 1.00 96.50 107 ARG A O 1
ATOM 768 N N . GLN A 1 108 ? 4.386 -10.634 6.945 1.00 95.38 108 GLN A N 1
ATOM 769 C CA . GLN A 1 108 ? 4.568 -10.414 8.374 1.00 95.38 108 GLN A CA 1
ATOM 770 C C . GLN A 1 108 ? 3.388 -10.985 9.156 1.00 95.38 108 GLN A C 1
ATOM 772 O O . GLN A 1 108 ? 2.266 -10.515 8.956 1.00 95.38 108 GLN A O 1
ATOM 777 N N . PRO A 1 109 ? 3.625 -11.940 10.070 1.00 94.69 109 PRO A N 1
ATOM 778 C CA . PRO A 1 109 ? 2.599 -12.403 10.989 1.00 94.69 109 PRO A CA 1
ATOM 779 C C . PRO A 1 109 ? 2.039 -11.250 11.824 1.00 94.69 109 PRO A C 1
ATOM 781 O O . PRO A 1 109 ? 2.775 -10.393 12.321 1.00 94.69 109 PRO A O 1
ATOM 784 N N . ILE A 1 110 ? 0.725 -11.249 12.007 1.00 92.19 110 ILE A N 1
ATOM 785 C CA . ILE A 1 110 ? 0.030 -10.370 12.936 1.00 92.19 110 ILE A CA 1
ATOM 786 C C . ILE A 1 110 ? 0.258 -10.953 14.328 1.00 92.19 110 ILE A C 1
ATOM 788 O O . ILE A 1 110 ? -0.276 -12.006 14.670 1.00 92.19 110 ILE A O 1
ATOM 792 N N . GLY A 1 111 ? 1.086 -10.278 15.125 1.00 80.06 111 GLY A N 1
ATOM 793 C CA . GLY A 1 111 ? 1.351 -10.692 16.499 1.00 80.06 111 GLY A CA 1
ATOM 794 C C . GLY A 1 111 ? 0.076 -10.751 17.347 1.00 80.06 111 GLY A C 1
ATOM 795 O O . GLY A 1 111 ? -0.924 -10.088 17.068 1.00 80.06 111 GLY A O 1
ATOM 796 N N . ASP A 1 112 ? 0.137 -11.496 18.444 1.00 72.56 112 ASP A N 1
ATOM 797 C CA . ASP A 1 112 ? -0.955 -11.624 19.418 1.00 72.56 112 ASP A CA 1
ATOM 798 C C . ASP A 1 112 ? -1.140 -10.373 20.307 1.00 72.56 112 ASP A C 1
ATOM 800 O O . ASP A 1 112 ? -2.019 -10.332 21.169 1.00 72.56 112 ASP A O 1
ATOM 804 N N . GLY A 1 113 ? -0.323 -9.334 20.098 1.00 61.81 113 GLY A N 1
ATOM 805 C CA . GLY A 1 113 ? -0.314 -8.106 20.892 1.00 61.81 113 GLY A CA 1
ATOM 806 C C . GLY A 1 113 ? 0.545 -8.175 22.157 1.00 61.81 113 GLY A C 1
ATOM 807 O O . GLY A 1 113 ? 0.518 -7.229 22.954 1.00 61.81 113 GLY A O 1
ATOM 808 N N . SER A 1 114 ? 1.319 -9.248 22.349 1.00 57.53 114 SER A N 1
ATOM 809 C CA . SER A 1 114 ? 2.350 -9.297 23.384 1.00 57.53 114 SER A CA 1
ATOM 810 C C . SER A 1 114 ? 3.441 -8.242 23.118 1.00 57.53 114 SER A C 1
ATOM 812 O O . SER A 1 114 ? 3.798 -7.969 21.970 1.00 57.53 114 SER A O 1
ATOM 814 N N . PRO A 1 115 ? 3.932 -7.545 24.158 1.00 55.00 115 PRO A N 1
ATOM 815 C CA . PRO A 1 115 ? 5.010 -6.581 23.991 1.00 55.00 115 PRO A CA 1
ATOM 816 C C . PRO A 1 115 ? 6.326 -7.304 23.672 1.00 55.00 115 PRO A C 1
ATOM 818 O O . PRO A 1 115 ? 6.844 -8.033 24.510 1.00 55.00 115 PRO A O 1
ATOM 821 N N . ASP A 1 116 ? 6.861 -7.071 22.474 1.00 54.50 116 ASP A N 1
ATOM 822 C CA . ASP A 1 116 ? 8.204 -7.503 22.078 1.00 54.50 116 ASP A CA 1
ATOM 823 C C . ASP A 1 116 ? 9.273 -6.603 22.736 1.00 54.50 116 ASP A C 1
ATOM 825 O O . ASP A 1 116 ? 9.144 -5.375 22.746 1.00 54.50 116 ASP A O 1
ATOM 829 N N . GLU A 1 117 ? 10.325 -7.193 23.308 1.00 49.03 117 GLU A N 1
ATOM 830 C CA . GLU A 1 117 ? 11.336 -6.497 24.127 1.00 49.03 117 GLU A CA 1
ATOM 831 C C . GLU A 1 117 ? 12.263 -5.574 23.302 1.00 49.03 117 GLU A C 1
ATOM 833 O O . GLU A 1 117 ? 13.005 -4.772 23.869 1.00 49.03 117 GLU A O 1
ATOM 838 N N . GLY A 1 118 ? 12.185 -5.624 21.965 1.00 50.56 118 GLY A N 1
ATOM 839 C CA . GLY A 1 118 ? 12.959 -4.789 21.033 1.00 50.56 118 GLY A CA 1
ATOM 840 C C . GLY A 1 118 ? 12.205 -3.616 20.388 1.00 50.56 118 GLY A C 1
ATOM 841 O O . GLY A 1 118 ? 12.702 -3.031 19.425 1.00 50.56 118 GLY A O 1
ATOM 842 N N . ARG A 1 119 ? 10.993 -3.284 20.851 1.00 56.84 119 ARG A N 1
ATOM 843 C CA . ARG A 1 119 ? 10.074 -2.351 20.169 1.00 56.84 119 ARG A CA 1
ATOM 844 C C . ARG A 1 119 ? 10.615 -0.910 20.135 1.00 56.84 119 ARG A C 1
ATOM 846 O O . ARG A 1 119 ? 10.593 -0.198 21.142 1.00 56.84 119 ARG A O 1
ATOM 853 N N . LEU A 1 120 ? 11.044 -0.449 18.955 1.00 45.44 120 LEU A N 1
ATOM 854 C CA . LEU A 1 120 ? 11.106 0.981 18.638 1.00 45.44 120 LEU A CA 1
ATOM 855 C C . LEU A 1 120 ? 9.696 1.542 18.833 1.00 45.44 120 LEU A C 1
ATOM 857 O O . LEU A 1 120 ? 8.741 1.058 18.228 1.00 45.44 120 LEU A O 1
ATOM 861 N N . ARG A 1 121 ? 9.557 2.516 19.734 1.00 44.78 121 ARG A N 1
ATOM 862 C CA . ARG A 1 121 ? 8.292 3.219 19.953 1.00 44.78 121 ARG A CA 1
ATOM 863 C C . ARG A 1 121 ? 7.916 3.901 18.638 1.00 44.78 121 ARG A C 1
ATOM 865 O O . ARG A 1 121 ? 8.595 4.845 18.246 1.00 44.78 121 ARG A O 1
ATOM 872 N N . SER A 1 122 ? 6.877 3.414 17.961 1.00 46.38 122 SER A N 1
ATOM 873 C CA . SER A 1 122 ? 6.200 4.217 16.948 1.00 46.38 122 SER A CA 1
ATOM 874 C C . SER A 1 122 ? 5.644 5.452 17.656 1.00 46.38 122 SER A C 1
ATOM 876 O O . SER A 1 122 ? 5.099 5.351 18.762 1.00 46.38 122 SER A O 1
ATOM 878 N N . ASP A 1 123 ? 5.836 6.625 17.052 1.00 41.06 123 ASP A N 1
ATOM 879 C CA . ASP A 1 123 ? 5.185 7.870 17.456 1.00 41.06 123 ASP A CA 1
ATOM 880 C C . ASP A 1 123 ? 3.673 7.710 17.266 1.00 41.06 123 ASP A C 1
ATOM 882 O O . ASP A 1 123 ? 3.075 8.098 16.264 1.00 41.06 123 ASP A O 1
ATOM 886 N N . SER A 1 124 ? 3.034 7.064 18.233 1.00 47.09 124 SER A N 1
ATOM 887 C CA . SER A 1 124 ? 1.592 6.932 18.290 1.00 47.09 124 SER A CA 1
ATOM 888 C C . SER A 1 124 ? 1.006 8.282 18.706 1.00 47.09 124 SER A C 1
ATOM 890 O O . SER A 1 124 ? 0.716 8.506 19.881 1.00 47.09 124 SER A O 1
ATOM 892 N N . GLN A 1 125 ? 0.790 9.162 17.722 1.00 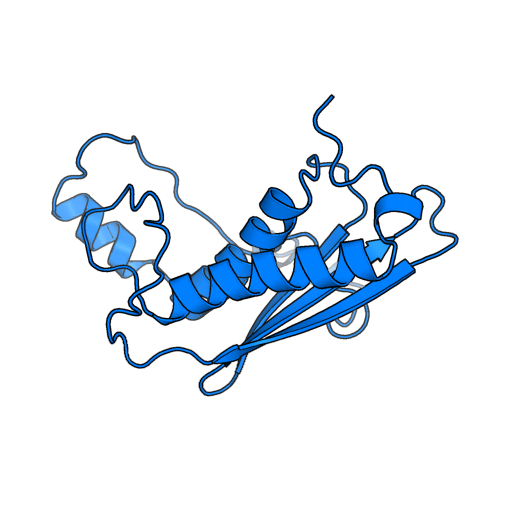44.78 125 GLN A N 1
ATOM 893 C CA . GLN A 1 125 ? 0.057 10.436 17.850 1.00 44.78 125 GLN A CA 1
ATOM 894 C C . GLN A 1 125 ? -1.388 10.265 18.365 1.00 44.78 125 GLN A C 1
ATOM 896 O O . GLN A 1 125 ? -2.032 11.224 18.772 1.00 44.78 125 GLN A O 1
ATOM 901 N N . TYR A 1 126 ? -1.905 9.035 18.433 1.00 42.22 126 TYR A N 1
ATOM 902 C CA . TYR A 1 126 ? -3.205 8.723 19.020 1.00 42.22 126 TYR A CA 1
ATOM 903 C C . TYR A 1 126 ? -2.994 7.798 20.215 1.00 42.22 126 TYR A C 1
ATOM 905 O O . TYR A 1 126 ? -2.809 6.610 20.010 1.00 42.22 126 TYR A O 1
ATOM 913 N N . GLY A 1 127 ? -3.005 8.327 21.445 1.00 38.88 127 GLY A N 1
ATOM 914 C CA . GLY A 1 127 ? -2.667 7.652 22.715 1.00 38.88 127 GLY A CA 1
ATOM 915 C C . GLY A 1 127 ? -3.465 6.396 23.130 1.00 38.88 127 GLY A C 1
ATOM 916 O O . GLY A 1 127 ? -3.892 6.285 24.275 1.00 38.88 127 GLY A O 1
ATOM 917 N N . GLY A 1 128 ? -3.648 5.428 22.234 1.00 47.25 128 GLY A N 1
ATOM 918 C CA . GLY A 1 128 ? -4.121 4.074 22.498 1.00 47.25 128 GLY A CA 1
ATOM 919 C C . GLY A 1 128 ? -3.092 3.042 22.030 1.00 47.25 128 GLY A C 1
ATOM 920 O O . GLY A 1 128 ? -2.201 3.344 21.243 1.00 47.25 128 GLY A O 1
ATOM 921 N N . ARG A 1 129 ? -3.200 1.802 22.523 1.00 56.56 129 ARG A N 1
ATOM 922 C CA . ARG A 1 129 ? -2.390 0.685 22.014 1.00 56.56 129 ARG A CA 1
ATOM 923 C C . ARG A 1 129 ? -2.661 0.514 20.518 1.00 56.56 129 ARG A C 1
ATOM 925 O O . ARG A 1 129 ? -3.790 0.213 20.135 1.00 56.56 129 ARG A O 1
ATOM 932 N N . GLU A 1 130 ? -1.634 0.708 19.700 1.00 65.44 130 GLU A N 1
ATOM 933 C CA . GLU A 1 130 ? -1.697 0.466 18.263 1.00 65.44 130 GLU A CA 1
ATOM 934 C C . GLU A 1 130 ? -2.098 -0.997 18.002 1.00 65.44 130 GLU A C 1
ATOM 936 O O . GLU A 1 130 ? -1.633 -1.912 18.690 1.00 65.44 130 GLU A O 1
ATOM 941 N N . LEU A 1 131 ? -3.028 -1.219 17.065 1.00 76.38 131 LEU A N 1
ATOM 942 C CA . LEU A 1 131 ? -3.520 -2.564 16.760 1.00 76.38 131 LEU A CA 1
ATOM 943 C C . LEU A 1 131 ? -2.351 -3.433 16.258 1.00 76.38 131 LEU A C 1
ATOM 945 O O . LEU A 1 131 ? -1.598 -2.957 15.406 1.00 76.38 131 LEU A O 1
ATOM 949 N N . PRO A 1 132 ? -2.229 -4.708 16.679 1.00 86.94 132 PRO A N 1
ATOM 950 C CA . PRO A 1 132 ? -1.124 -5.578 16.257 1.00 86.94 132 PRO A CA 1
ATOM 951 C C . PRO A 1 132 ? -0.949 -5.671 14.734 1.00 86.94 132 PRO A C 1
ATOM 953 O O . PRO A 1 132 ? 0.166 -5.738 14.229 1.00 86.94 132 PRO A O 1
ATOM 956 N N . VAL A 1 133 ? -2.055 -5.599 13.987 1.00 90.00 133 VAL A N 1
ATOM 957 C CA . VAL A 1 133 ? -2.045 -5.604 12.517 1.00 90.00 133 VAL A CA 1
ATOM 958 C C . VAL A 1 133 ? -1.393 -4.355 11.908 1.00 90.00 133 VAL A C 1
ATOM 960 O O . VAL A 1 133 ? -0.749 -4.448 10.868 1.00 90.00 133 VAL A O 1
ATOM 963 N N . VAL A 1 134 ? -1.528 -3.189 12.546 1.00 90.44 134 VAL A N 1
ATOM 964 C CA . VAL A 1 134 ? -0.946 -1.927 12.055 1.00 90.44 134 VAL A CA 1
ATOM 965 C C . VAL A 1 134 ? 0.563 -1.916 12.288 1.00 90.44 134 VAL A C 1
ATOM 967 O O . VAL A 1 134 ? 1.318 -1.485 11.422 1.00 90.44 134 VAL A O 1
ATOM 970 N N . GLU A 1 135 ? 1.019 -2.468 13.409 1.00 89.69 135 GLU A N 1
ATOM 971 C CA . GLU A 1 135 ? 2.449 -2.652 13.654 1.00 89.69 135 GLU A CA 1
ATOM 972 C C . GLU A 1 135 ? 3.070 -3.672 12.692 1.00 89.69 135 GLU A C 1
ATOM 974 O O . GLU A 1 135 ? 4.118 -3.401 12.102 1.00 89.69 135 GLU A O 1
ATOM 979 N N . ALA A 1 136 ? 2.424 -4.829 12.506 1.00 92.44 136 ALA A N 1
ATOM 980 C CA . ALA A 1 136 ? 2.870 -5.828 11.537 1.00 92.44 136 ALA A CA 1
ATOM 981 C C . ALA A 1 136 ? 2.972 -5.213 10.133 1.00 92.44 136 ALA A C 1
ATOM 983 O O . ALA A 1 136 ? 3.958 -5.435 9.431 1.00 92.44 136 ALA A O 1
ATOM 984 N N . ALA A 1 137 ? 2.006 -4.368 9.759 1.00 95.31 137 ALA A N 1
ATOM 985 C CA . ALA A 1 137 ? 2.033 -3.610 8.517 1.00 95.31 137 ALA A CA 1
ATOM 986 C C . ALA A 1 137 ? 3.212 -2.634 8.429 1.00 95.31 137 ALA A C 1
ATOM 988 O O . ALA A 1 137 ? 3.927 -2.647 7.428 1.00 95.31 137 ALA A O 1
ATOM 989 N N . PHE A 1 138 ? 3.457 -1.828 9.465 1.00 94.56 138 PHE A N 1
ATOM 990 C CA . PHE A 1 138 ? 4.594 -0.906 9.491 1.00 94.56 138 PHE A CA 1
ATOM 991 C C . PHE A 1 138 ? 5.919 -1.653 9.281 1.00 94.56 138 PHE A C 1
ATOM 993 O O . PHE A 1 138 ? 6.711 -1.293 8.408 1.00 94.56 138 PHE A O 1
ATOM 1000 N N . ARG A 1 139 ? 6.117 -2.747 10.029 1.00 93.81 139 ARG A N 1
ATOM 1001 C CA . ARG A 1 139 ? 7.298 -3.613 9.925 1.00 93.81 139 ARG A CA 1
ATOM 1002 C C . ARG A 1 139 ? 7.424 -4.247 8.541 1.00 93.81 139 ARG A C 1
ATOM 1004 O O . ARG A 1 139 ? 8.528 -4.323 8.010 1.00 93.81 139 ARG A O 1
ATOM 1011 N N . CYS A 1 140 ? 6.308 -4.676 7.953 1.00 95.44 140 CYS A N 1
ATOM 1012 C CA . CYS A 1 140 ? 6.264 -5.233 6.602 1.00 95.44 140 CYS A CA 1
ATOM 1013 C C . CYS A 1 140 ? 6.804 -4.229 5.572 1.00 95.44 140 CYS A C 1
ATOM 1015 O O . CYS A 1 140 ? 7.634 -4.595 4.741 1.00 95.44 140 CYS A O 1
ATOM 1017 N N . GLY A 1 141 ? 6.414 -2.954 5.690 1.00 95.62 141 GLY A N 1
ATOM 1018 C CA . GLY A 1 141 ? 6.933 -1.866 4.858 1.00 95.62 141 GLY A CA 1
ATOM 1019 C C . GLY A 1 141 ? 8.445 -1.670 4.983 1.00 95.62 141 GLY A C 1
ATOM 1020 O O . GLY A 1 141 ? 9.137 -1.642 3.966 1.00 95.62 141 GLY A O 1
ATOM 1021 N N . SER A 1 142 ? 8.971 -1.594 6.211 1.00 95.12 142 SER A N 1
ATOM 1022 C CA . SER A 1 142 ? 10.417 -1.457 6.450 1.00 95.12 142 SER A CA 1
ATOM 1023 C C . SER A 1 142 ? 11.219 -2.638 5.896 1.00 95.12 142 SER A C 1
ATOM 1025 O O . SER A 1 142 ? 12.202 -2.440 5.190 1.00 95.12 142 SER A O 1
ATOM 1027 N N . LEU A 1 143 ? 10.774 -3.871 6.153 1.00 96.75 143 LEU A N 1
ATOM 1028 C CA . LEU A 1 143 ? 11.463 -5.075 5.679 1.00 96.75 143 LEU A CA 1
ATOM 1029 C C . LEU A 1 143 ? 11.474 -5.181 4.154 1.00 96.75 143 LEU A C 1
ATOM 1031 O O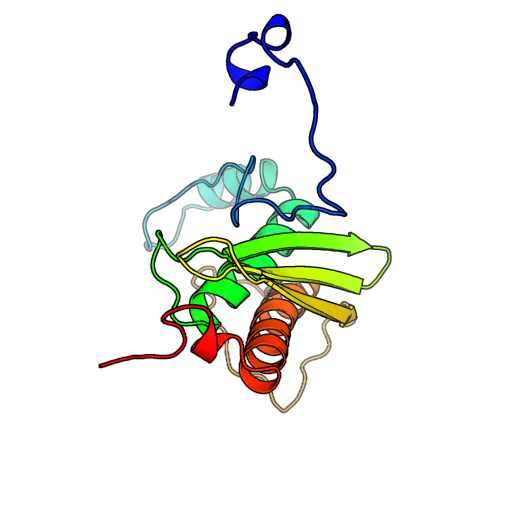 . LEU A 1 143 ? 12.455 -5.638 3.569 1.00 96.75 143 LEU A O 1
ATOM 1035 N N . LEU A 1 144 ? 10.390 -4.765 3.497 1.00 96.81 144 LEU A N 1
ATOM 1036 C CA . LEU A 1 144 ? 10.345 -4.755 2.043 1.00 96.81 144 LEU A CA 1
ATOM 1037 C C . LEU A 1 144 ? 11.283 -3.695 1.454 1.00 96.81 144 LEU A C 1
ATOM 1039 O O . LEU A 1 144 ? 11.910 -3.956 0.427 1.00 96.81 144 LEU A O 1
ATOM 1043 N N . ALA A 1 145 ? 11.424 -2.535 2.101 1.00 95.81 145 ALA A N 1
ATOM 1044 C CA . ALA A 1 145 ? 12.404 -1.530 1.696 1.00 95.81 145 ALA A CA 1
ATOM 1045 C C . ALA A 1 145 ? 13.830 -2.100 1.745 1.00 95.81 145 ALA A C 1
ATOM 1047 O O . ALA A 1 145 ? 14.549 -2.024 0.747 1.00 95.81 145 ALA A O 1
ATOM 1048 N N . ASP A 1 146 ? 14.200 -2.755 2.851 1.00 95.62 146 ASP A N 1
ATOM 1049 C CA . ASP A 1 146 ? 15.504 -3.412 3.004 1.00 95.62 146 ASP A CA 1
ATOM 1050 C C . ASP A 1 146 ? 15.730 -4.486 1.930 1.00 95.62 146 ASP A C 1
ATOM 1052 O O . ASP A 1 146 ? 16.802 -4.551 1.324 1.00 95.62 146 ASP A O 1
ATOM 1056 N N . ALA A 1 147 ? 14.710 -5.303 1.640 1.00 96.88 147 ALA A N 1
ATOM 1057 C CA . ALA A 1 147 ? 14.779 -6.333 0.606 1.00 96.88 147 ALA A CA 1
ATOM 1058 C C . ALA A 1 147 ? 14.990 -5.740 -0.799 1.00 96.88 147 ALA A C 1
ATOM 1060 O O . ALA A 1 147 ? 15.819 -6.235 -1.565 1.00 96.88 147 ALA A O 1
ATOM 1061 N N . LEU A 1 148 ? 14.274 -4.665 -1.141 1.00 96.25 148 LEU A N 1
ATOM 1062 C CA . LEU A 1 148 ? 14.421 -3.969 -2.423 1.00 96.25 148 LEU A CA 1
ATOM 1063 C C . LEU A 1 148 ? 15.802 -3.313 -2.552 1.00 96.25 148 LEU A C 1
ATOM 1065 O O . LEU A 1 148 ? 16.461 -3.466 -3.583 1.00 96.25 148 LEU A O 1
ATOM 1069 N N . LEU A 1 149 ? 16.265 -2.611 -1.515 1.00 94.81 149 LEU A N 1
ATOM 1070 C CA . LEU A 1 149 ? 17.581 -1.966 -1.501 1.00 94.81 149 LEU A CA 1
ATOM 1071 C C . LEU A 1 149 ? 18.710 -2.998 -1.583 1.00 94.81 149 LEU A C 1
ATOM 1073 O O . LEU A 1 149 ? 19.611 -2.846 -2.409 1.00 94.81 149 LEU A O 1
ATOM 1077 N N . GLY A 1 150 ? 18.622 -4.081 -0.806 1.00 95.38 150 GLY A N 1
ATOM 1078 C CA . GLY A 1 150 ? 19.572 -5.194 -0.844 1.00 95.38 150 GLY A CA 1
ATOM 1079 C C . GLY A 1 150 ? 19.619 -5.904 -2.201 1.00 95.38 150 GLY A C 1
ATOM 1080 O O . GLY A 1 150 ? 20.673 -6.393 -2.602 1.00 95.38 150 GLY A O 1
ATOM 1081 N N . ALA A 1 151 ? 18.509 -5.904 -2.943 1.00 95.62 151 ALA A N 1
ATOM 1082 C CA . ALA A 1 151 ? 18.437 -6.428 -4.304 1.00 95.62 151 ALA A CA 1
ATOM 1083 C C . ALA A 1 151 ? 18.908 -5.428 -5.384 1.00 95.62 151 ALA A C 1
ATOM 1085 O O . ALA A 1 151 ? 19.016 -5.801 -6.551 1.00 95.62 151 ALA A O 1
ATOM 1086 N N . GLY A 1 152 ? 19.227 -4.181 -5.016 1.00 94.69 152 GLY A N 1
ATOM 1087 C CA . GLY A 1 152 ? 19.785 -3.176 -5.924 1.00 94.69 152 GLY A CA 1
ATOM 1088 C C . GLY A 1 152 ? 18.785 -2.152 -6.464 1.00 94.69 152 GLY A C 1
ATOM 1089 O O . GLY A 1 152 ? 19.088 -1.491 -7.453 1.00 94.69 152 GLY A O 1
ATOM 1090 N N . ALA A 1 153 ? 17.623 -1.961 -5.831 1.00 93.25 153 ALA A N 1
ATOM 1091 C CA . ALA A 1 153 ? 16.619 -0.990 -6.286 1.00 93.25 153 ALA A CA 1
ATOM 1092 C C . ALA A 1 153 ? 17.156 0.451 -6.429 1.00 93.25 153 ALA A C 1
ATOM 1094 O O . ALA A 1 153 ? 16.741 1.171 -7.337 1.00 93.25 153 ALA A O 1
ATOM 1095 N N . ALA A 1 154 ? 18.132 0.851 -5.605 1.00 91.00 154 ALA A N 1
ATOM 1096 C CA . ALA A 1 154 ? 18.796 2.157 -5.698 1.00 91.00 154 ALA A CA 1
ATOM 1097 C C . ALA A 1 154 ? 19.603 2.360 -7.001 1.00 91.00 154 ALA A C 1
ATOM 1099 O O . ALA A 1 154 ? 19.996 3.478 -7.322 1.00 91.00 154 ALA A O 1
ATOM 1100 N N . GLN A 1 155 ? 19.857 1.293 -7.768 1.00 91.12 155 GLN A N 1
ATOM 1101 C CA . GLN A 1 155 ? 20.487 1.371 -9.091 1.00 91.12 155 GLN A CA 1
ATOM 1102 C C . GLN A 1 155 ? 19.470 1.680 -10.201 1.00 91.12 155 GLN A C 1
ATOM 1104 O O . GLN A 1 155 ? 19.863 2.116 -11.279 1.00 91.12 155 GLN A O 1
ATOM 1109 N N . LEU A 1 156 ? 18.175 1.445 -9.952 1.00 90.88 156 LEU A N 1
ATOM 1110 C CA . LEU A 1 156 ? 17.095 1.677 -10.918 1.00 90.88 156 LEU A CA 1
ATOM 1111 C C . LEU A 1 156 ? 16.478 3.069 -10.772 1.00 90.88 156 LEU A C 1
ATOM 1113 O O . LEU A 1 156 ? 16.121 3.703 -11.764 1.00 90.88 156 LEU A O 1
ATOM 1117 N N . ALA A 1 157 ? 16.346 3.542 -9.535 1.00 88.06 157 ALA A N 1
ATOM 1118 C CA . ALA A 1 157 ? 15.696 4.801 -9.209 1.00 88.06 157 ALA A CA 1
ATOM 1119 C C . ALA A 1 157 ? 16.441 5.517 -8.069 1.00 88.06 157 ALA A C 1
ATOM 1121 O O . ALA A 1 157 ? 17.106 4.857 -7.269 1.00 88.06 157 ALA A O 1
ATOM 1122 N N . PRO A 1 158 ? 16.326 6.855 -7.965 1.00 82.94 158 PRO A N 1
ATOM 1123 C CA . PRO A 1 158 ? 16.929 7.613 -6.871 1.00 82.94 158 PRO A CA 1
ATOM 1124 C C . PRO A 1 158 ? 16.194 7.316 -5.552 1.00 82.94 158 PRO A C 1
ATOM 1126 O O . PRO A 1 158 ? 15.190 7.955 -5.242 1.00 82.94 158 PRO A O 1
ATOM 1129 N N . LEU A 1 159 ? 16.681 6.321 -4.807 1.00 83.88 159 LEU A N 1
ATOM 1130 C CA . LEU A 1 159 ? 16.142 5.840 -3.527 1.00 83.88 159 LEU A CA 1
ATOM 1131 C C . LEU A 1 159 ? 17.230 5.880 -2.445 1.00 83.88 159 LEU A C 1
ATOM 1133 O O . LEU A 1 159 ? 18.407 5.708 -2.764 1.00 83.88 159 LEU A O 1
ATOM 1137 N N . GLY A 1 160 ? 16.843 6.065 -1.178 1.00 70.06 160 GLY A N 1
ATOM 1138 C CA . GLY A 1 160 ? 17.756 6.012 -0.024 1.00 70.06 160 GLY A CA 1
ATOM 1139 C C . GLY A 1 160 ? 18.841 7.097 -0.005 1.00 70.06 160 GLY A C 1
ATOM 1140 O O . GLY A 1 160 ? 19.915 6.882 0.555 1.00 70.06 160 GLY A O 1
ATOM 1141 N N . ALA A 1 161 ? 18.595 8.229 -0.667 1.00 55.09 161 ALA A N 1
ATOM 1142 C CA . ALA A 1 161 ? 19.532 9.339 -0.764 1.00 55.09 161 ALA A CA 1
ATOM 1143 C C . ALA A 1 161 ? 18.987 10.574 -0.036 1.00 55.09 161 ALA A C 1
ATOM 1145 O O . ALA A 1 161 ? 18.470 11.500 -0.661 1.00 55.09 161 ALA A O 1
ATOM 1146 N N . SER A 1 162 ? 19.167 10.618 1.280 1.00 44.72 162 SER A N 1
ATOM 1147 C CA . SER A 1 162 ? 19.270 11.882 2.003 1.00 44.72 162 SER A CA 1
ATOM 1148 C C . SER A 1 162 ? 20.608 12.525 1.633 1.00 44.72 162 SER A C 1
ATOM 1150 O O . SER A 1 162 ? 21.669 12.071 2.061 1.00 44.72 162 SER A O 1
ATOM 1152 N N . SER A 1 163 ? 20.561 13.543 0.771 1.00 37.03 163 SER A N 1
ATOM 1153 C CA . SER A 1 163 ? 21.669 14.486 0.570 1.00 37.03 163 SER A CA 1
ATOM 1154 C C . SER A 1 163 ? 21.871 15.364 1.797 1.00 37.03 163 SER A C 1
ATOM 1156 O O . SER A 1 163 ? 20.834 15.876 2.282 1.00 37.03 163 SER A O 1
#

Foldseek 3Di:
DCVVVVNCVPDPDDDDCVVPAAQQCPPHDDDDDDLPQDDPVVVVVNVVPDDVQSLLQNLLSVLLCVLQVHDPPFQKGKTWGDDDQKIKIKMKGAAPVRPDMDIDIDIFGQDPLPDDPPDDDDPCSPPDRDHSSSVSSSVRSNVRNVVCVVVPSCVRTVTPDPD

Secondary structure (DSSP, 8-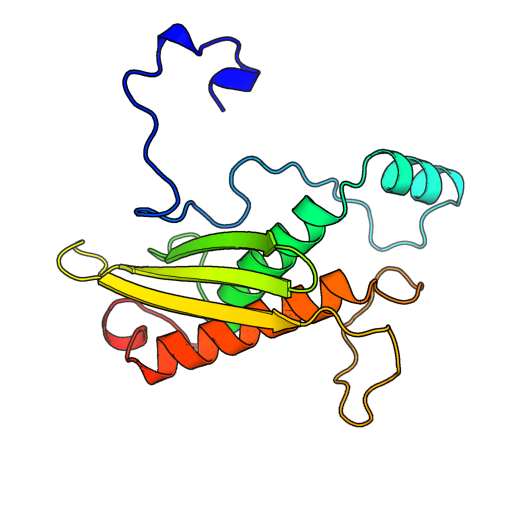state):
-GGGGT-GGG-S----TTTS---TTTT-------SS---HHHHHHHHHH--HHHHHHHHHHHHHHHHTT--TTS-EEEEEEEETTEEEEEEEEE-TTSS-EEEEEEEEE---S---TT------SS-SPPPHHHHHHHHHHHHHHHHHHHTTGGGTS--S---

pLDDT: mean 84.89, std 15.64, range [37.03, 96.88]